Protein AF-A0A1H2KN28-F1 (afdb_monomer)

Nearest PDB structures (foldseek):
  9eh2-assembly1_y  TM=4.746E-01  e=4.791E-01  Homo sapiens
  6lzu-assembly1_A  TM=6.552E-01  e=3.028E+00  Vibrio harveyi 1DA3
  2rvn-assembly1_A  TM=3.209E-01  e=3.641E+00  Mus musculus
  6ubo-assembly1_B  TM=3.053E-01  e=3.871E+00  Escherichia coli K-12

Secondary structure (DSSP, 8-state):
-EE-TTT--EEEEEEPPTTSTTTT-EEEE-SSS--EET-EEEEEEETTEEEEEEPHHHHHHHS-SEEEEE----TT--HHHHHHHHHHHT-

Radius of gyration: 13.04 Å; Cα contacts (8 Å, |Δi|>4): 140; chains: 1; bounding box: 30×33×36 Å

Organism: NCBI:txid158898

pLDDT: mean 88.0, std 6.63, range [73.5, 96.81]

Mean predicted aligned error: 4.55 Å

Foldseek 3Di:
DAADPPPRFDWDWDADDDPDPRHLWIWIDSVPDDTHTPQFPDWDDDPQKIKTQGDPVNCVVVVHRIDIDRDDDPDPDDSVNVVVVVVVSHD

Structure (mmCIF, N/CA/C/O backbone):
data_AF-A0A1H2KN28-F1
#
_entry.id   AF-A0A1H2KN28-F1
#
loop_
_atom_site.group_PDB
_atom_site.id
_atom_site.type_symbol
_atom_site.label_atom_id
_atom_site.label_alt_id
_atom_site.label_comp_id
_atom_site.label_asym_id
_atom_site.label_entity_id
_atom_site.label_seq_id
_atom_site.pdbx_PDB_ins_code
_atom_site.Cartn_x
_atom_site.Cartn_y
_atom_site.Cartn_z
_atom_site.occupancy
_atom_site.B_iso_or_equiv
_atom_site.auth_seq_id
_atom_site.auth_comp_id
_atom_site.auth_asym_id
_atom_site.auth_atom_id
_atom_site.pdbx_PDB_model_num
ATOM 1 N N . MET A 1 1 ? 1.250 6.441 0.141 1.00 79.62 1 MET A N 1
ATOM 2 C CA . MET A 1 1 ? 2.151 6.050 1.245 1.00 79.62 1 MET A CA 1
ATOM 3 C C . MET A 1 1 ? 1.299 6.003 2.489 1.00 79.62 1 MET A C 1
ATOM 5 O O . MET A 1 1 ? 0.587 6.968 2.722 1.00 79.62 1 MET A O 1
ATOM 9 N N . PHE A 1 2 ? 1.342 4.894 3.212 1.00 78.62 2 PHE A N 1
ATOM 10 C CA . PHE A 1 2 ? 0.636 4.703 4.473 1.00 78.62 2 PHE A CA 1
ATOM 11 C C . PHE A 1 2 ? 1.691 4.639 5.573 1.00 78.62 2 PHE A C 1
ATOM 13 O O . PHE A 1 2 ? 2.682 3.919 5.419 1.00 78.62 2 PHE A O 1
ATOM 20 N N . ILE A 1 3 ? 1.516 5.447 6.614 1.00 78.19 3 ILE A N 1
ATOM 21 C CA . ILE A 1 3 ? 2.412 5.500 7.767 1.00 78.19 3 ILE A CA 1
ATOM 22 C C . ILE A 1 3 ? 1.597 5.052 8.968 1.00 78.19 3 ILE A C 1
ATOM 24 O O . ILE A 1 3 ? 0.489 5.537 9.177 1.00 78.19 3 ILE A O 1
ATOM 28 N N . ASP A 1 4 ? 2.145 4.106 9.715 1.00 74.81 4 ASP A N 1
ATOM 29 C CA . ASP A 1 4 ? 1.647 3.765 11.035 1.00 74.81 4 ASP A CA 1
ATOM 30 C C . ASP A 1 4 ? 2.205 4.773 12.048 1.00 74.81 4 ASP A C 1
ATOM 32 O O . ASP A 1 4 ? 3.421 4.865 12.224 1.00 74.81 4 ASP A O 1
ATOM 36 N N . ASP A 1 5 ? 1.336 5.559 12.684 1.00 74.50 5 ASP A N 1
ATOM 37 C CA . ASP A 1 5 ? 1.758 6.658 13.565 1.00 74.50 5 ASP A CA 1
ATOM 38 C C . ASP A 1 5 ? 2.443 6.172 14.856 1.00 74.50 5 ASP A C 1
ATOM 40 O O . ASP A 1 5 ? 3.213 6.920 15.462 1.00 74.50 5 ASP A O 1
ATOM 44 N N . GLU A 1 6 ? 2.204 4.925 15.280 1.00 76.00 6 GLU A N 1
ATOM 45 C CA . GLU A 1 6 ? 2.795 4.358 16.497 1.00 76.00 6 GLU A CA 1
ATOM 46 C C . GLU A 1 6 ? 4.224 3.847 16.259 1.00 76.00 6 GLU A C 1
ATOM 48 O O . GLU A 1 6 ? 5.147 4.154 17.018 1.00 76.00 6 GLU A O 1
ATOM 53 N N . SER A 1 7 ? 4.426 3.072 15.195 1.00 74.69 7 SER A N 1
ATOM 54 C CA . SER A 1 7 ? 5.695 2.404 14.884 1.00 74.69 7 SER A CA 1
ATOM 55 C C . SER A 1 7 ? 6.554 3.144 13.859 1.00 74.69 7 SER A C 1
ATOM 57 O O . SER A 1 7 ? 7.714 2.774 13.653 1.00 74.69 7 SER A O 1
ATOM 59 N N . LEU A 1 8 ? 6.000 4.165 13.194 1.00 76.06 8 LEU A N 1
ATOM 60 C CA . LEU A 1 8 ? 6.565 4.820 12.007 1.00 76.06 8 LEU A CA 1
ATOM 61 C C . LEU A 1 8 ? 6.838 3.841 10.852 1.00 76.06 8 LEU A C 1
ATOM 63 O O . LEU A 1 8 ? 7.589 4.157 9.921 1.00 76.06 8 LEU A O 1
ATOM 67 N N . ALA A 1 9 ? 6.245 2.644 10.899 1.00 73.50 9 ALA A N 1
ATOM 68 C CA . ALA A 1 9 ? 6.342 1.682 9.821 1.00 73.50 9 ALA A CA 1
ATOM 69 C C . ALA A 1 9 ? 5.654 2.244 8.577 1.00 73.50 9 ALA A C 1
ATOM 71 O O . ALA A 1 9 ? 4.591 2.861 8.632 1.00 73.50 9 ALA A O 1
ATOM 72 N N . CYS A 1 10 ? 6.292 2.028 7.433 1.00 84.25 10 CYS A N 1
ATOM 73 C CA . CYS A 1 10 ? 5.865 2.602 6.173 1.00 84.25 10 CYS A CA 1
ATOM 74 C C . CYS A 1 10 ? 5.447 1.490 5.216 1.00 84.25 10 CYS A C 1
ATOM 76 O O . CYS A 1 10 ? 6.182 0.522 5.016 1.00 84.25 10 CYS A O 1
ATOM 78 N N . PHE A 1 11 ? 4.284 1.652 4.593 1.00 87.81 11 PHE A N 1
ATOM 79 C CA . PHE A 1 11 ? 3.843 0.847 3.463 1.00 87.81 11 PHE A CA 1
ATOM 80 C C . PHE A 1 11 ? 3.667 1.756 2.248 1.00 87.81 11 PHE A C 1
ATOM 82 O O . PHE A 1 11 ? 2.829 2.665 2.210 1.00 87.81 11 PHE A O 1
ATOM 89 N N . GLN A 1 12 ? 4.499 1.540 1.234 1.00 91.06 12 GLN A N 1
ATOM 90 C CA . GLN A 1 12 ? 4.483 2.326 0.007 1.00 91.06 12 G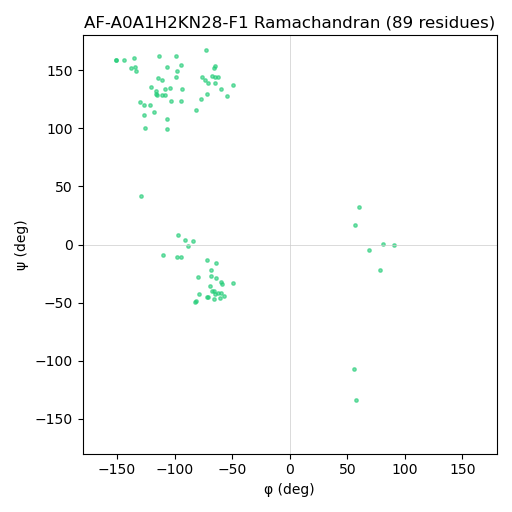LN A CA 1
ATOM 91 C C . GLN A 1 12 ? 4.086 1.439 -1.159 1.00 91.06 12 GLN A C 1
ATOM 93 O O . GLN A 1 12 ? 4.706 0.405 -1.377 1.00 91.06 12 GLN A O 1
ATOM 98 N N . ILE A 1 13 ? 3.091 1.888 -1.923 1.00 91.56 13 ILE A N 1
ATOM 99 C CA . ILE A 1 13 ? 2.778 1.375 -3.255 1.00 91.56 13 ILE A CA 1
ATOM 100 C C . ILE A 1 13 ? 3.320 2.406 -4.240 1.00 91.56 13 ILE A C 1
ATOM 102 O O . ILE A 1 13 ? 2.981 3.588 -4.145 1.00 91.56 13 ILE A O 1
ATOM 106 N N . GLN A 1 14 ? 4.186 1.976 -5.147 1.00 88.81 14 GLN A N 1
ATOM 107 C CA . GLN A 1 14 ? 4.833 2.841 -6.130 1.00 88.81 14 GLN A CA 1
ATOM 108 C C . GLN A 1 14 ? 4.757 2.191 -7.504 1.00 88.81 14 GLN A C 1
ATOM 110 O O . GLN A 1 14 ? 4.770 0.968 -7.601 1.00 88.81 14 GLN A O 1
ATOM 115 N N . ARG A 1 15 ? 4.695 3.000 -8.561 1.00 85.94 15 ARG A N 1
ATOM 116 C CA . ARG A 1 15 ? 4.933 2.534 -9.930 1.00 85.94 15 ARG A CA 1
ATOM 117 C C . ARG A 1 15 ? 6.348 2.861 -10.347 1.00 85.94 15 ARG A C 1
ATOM 119 O O . ARG A 1 15 ? 6.867 3.916 -9.980 1.00 85.94 15 ARG A O 1
ATOM 126 N N . ASP A 1 16 ? 6.940 1.959 -11.118 1.00 79.69 16 ASP A N 1
ATOM 127 C CA . ASP A 1 16 ? 8.229 2.230 -11.730 1.00 79.69 16 ASP A CA 1
ATOM 128 C C . ASP A 1 16 ? 8.108 3.369 -12.752 1.00 79.69 16 ASP A C 1
ATOM 130 O O . ASP A 1 16 ? 7.045 3.607 -13.340 1.00 79.69 16 ASP A O 1
ATOM 134 N N . LEU A 1 17 ? 9.204 4.095 -12.952 1.00 75.06 17 LEU A N 1
ATOM 135 C CA . LEU A 1 17 ? 9.223 5.224 -13.876 1.00 75.06 17 LEU A CA 1
ATOM 136 C C . LEU A 1 17 ? 9.067 4.741 -15.322 1.00 75.06 17 LEU A C 1
ATOM 138 O O . LEU A 1 17 ? 9.601 3.702 -15.724 1.00 75.06 17 LEU A O 1
ATOM 142 N N . THR A 1 18 ? 8.379 5.542 -16.136 1.00 75.31 18 THR A N 1
ATOM 143 C CA . THR A 1 18 ? 8.267 5.296 -17.575 1.00 75.31 18 THR A CA 1
ATOM 144 C C . THR A 1 18 ? 9.660 5.164 -18.200 1.00 75.31 18 THR A C 1
ATOM 146 O O . THR A 1 18 ? 10.518 6.025 -18.010 1.00 75.31 18 THR A O 1
ATOM 149 N N . GLY A 1 19 ? 9.887 4.079 -18.949 1.00 74.06 19 GLY A N 1
ATOM 150 C CA . GLY A 1 19 ? 11.179 3.776 -19.580 1.00 74.06 19 GLY A CA 1
ATOM 151 C C . GLY A 1 19 ? 12.141 2.930 -18.734 1.00 74.06 19 GLY A C 1
ATOM 152 O O . GLY A 1 19 ? 13.230 2.607 -19.208 1.00 74.06 19 GLY A O 1
ATOM 153 N N . GLY A 1 20 ? 11.756 2.550 -17.511 1.00 78.25 20 GLY A N 1
ATOM 154 C CA . GLY A 1 20 ? 12.491 1.588 -16.691 1.00 78.25 20 GLY A CA 1
ATOM 155 C C . GLY A 1 20 ? 12.363 0.134 -17.183 1.00 78.25 20 GLY A C 1
ATOM 156 O O . GLY A 1 20 ? 11.495 -0.183 -17.998 1.00 78.25 20 GLY A O 1
ATOM 157 N N . PRO A 1 21 ? 13.194 -0.789 -16.664 1.00 79.69 21 PRO A N 1
ATOM 158 C CA . PRO A 1 21 ? 13.163 -2.209 -17.035 1.00 79.69 21 PRO A CA 1
ATOM 159 C C . PRO A 1 21 ? 11.858 -2.924 -16.645 1.00 79.69 21 PRO A C 1
ATOM 161 O O . PRO A 1 21 ? 11.599 -4.016 -17.144 1.00 79.69 21 PRO A O 1
ATOM 164 N N . ARG A 1 22 ? 11.060 -2.320 -15.756 1.00 79.56 22 ARG A N 1
ATOM 165 C CA . ARG A 1 22 ? 9.723 -2.761 -15.332 1.00 79.56 22 ARG A CA 1
ATOM 166 C C . ARG A 1 22 ? 8.708 -1.622 -15.442 1.00 79.56 22 ARG A C 1
ATOM 168 O O . ARG A 1 22 ? 7.918 -1.392 -14.531 1.00 79.56 22 ARG A O 1
ATOM 175 N N . ALA A 1 23 ? 8.799 -0.854 -16.530 1.00 77.50 23 ALA A N 1
ATOM 176 C CA . ALA A 1 23 ? 7.890 0.256 -16.792 1.00 77.50 23 ALA A CA 1
ATOM 177 C C . ALA A 1 23 ? 6.429 -0.184 -16.613 1.00 77.50 23 ALA A C 1
ATOM 179 O O . ALA A 1 23 ? 6.044 -1.274 -17.032 1.00 77.50 23 ALA A O 1
ATOM 180 N N . ASP A 1 24 ? 5.650 0.677 -15.963 1.00 75.62 24 ASP A N 1
ATOM 181 C CA . ASP A 1 24 ? 4.232 0.483 -15.655 1.00 75.62 24 ASP A CA 1
ATOM 182 C C . ASP A 1 24 ? 3.908 -0.609 -14.617 1.00 75.62 24 ASP A C 1
ATOM 184 O O . ASP A 1 24 ? 2.756 -0.697 -14.191 1.00 75.62 24 ASP A O 1
ATOM 188 N N . GLU A 1 25 ? 4.889 -1.374 -14.123 1.00 86.50 25 GLU A N 1
ATOM 189 C CA . GLU A 1 25 ? 4.679 -2.273 -12.986 1.00 86.50 25 GLU A CA 1
ATOM 190 C C . GLU A 1 25 ? 4.639 -1.494 -11.665 1.00 86.50 25 GLU A C 1
ATOM 192 O O . GLU A 1 25 ? 5.389 -0.536 -11.448 1.00 86.50 25 GLU A O 1
ATOM 197 N N . TYR A 1 26 ? 3.790 -1.948 -10.741 1.00 91.25 26 TYR A N 1
ATOM 198 C CA . TYR A 1 26 ? 3.801 -1.465 -9.367 1.00 91.25 26 TYR A CA 1
ATOM 199 C C . TYR A 1 26 ? 4.655 -2.364 -8.461 1.00 91.25 26 TYR A C 1
ATOM 201 O O . TYR A 1 26 ? 4.813 -3.571 -8.679 1.00 91.25 26 TYR A O 1
ATOM 209 N N . CYS A 1 27 ? 5.161 -1.781 -7.382 1.00 92.00 27 CYS A N 1
ATOM 210 C CA . CYS A 1 27 ? 5.839 -2.487 -6.313 1.00 92.00 27 CYS A CA 1
ATOM 21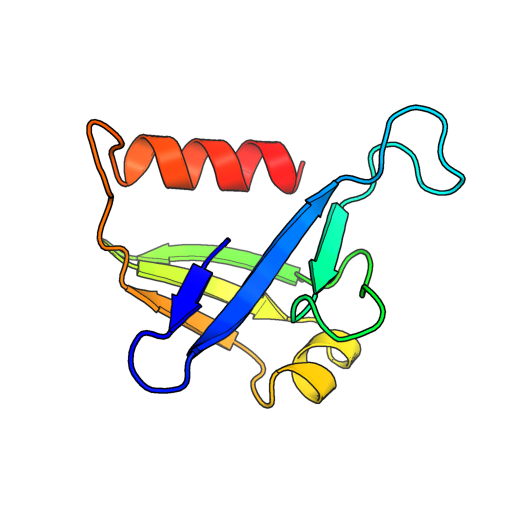1 C C . CYS A 1 27 ? 5.384 -2.004 -4.935 1.00 92.00 27 CYS A C 1
ATOM 213 O O . CYS A 1 27 ? 4.828 -0.913 -4.785 1.00 92.00 27 CYS A O 1
ATOM 215 N N . VAL A 1 28 ? 5.628 -2.848 -3.931 1.00 92.69 28 VAL A N 1
ATOM 216 C CA . VAL A 1 28 ? 5.487 -2.504 -2.516 1.00 92.69 28 VAL A CA 1
ATOM 217 C C . VAL A 1 28 ? 6.850 -2.440 -1.836 1.00 92.69 28 VAL A C 1
ATOM 219 O O . VAL A 1 28 ? 7.732 -3.252 -2.127 1.00 92.69 28 VAL A O 1
ATOM 222 N N . THR A 1 29 ? 7.037 -1.489 -0.924 1.00 90.25 29 THR A N 1
ATOM 223 C CA . THR A 1 29 ? 8.275 -1.340 -0.144 1.00 90.25 29 THR A CA 1
ATOM 224 C C . THR A 1 29 ? 8.008 -0.727 1.229 1.00 90.25 29 THR A C 1
ATOM 226 O O . THR A 1 29 ? 6.998 -0.053 1.439 1.00 90.25 29 THR A O 1
ATOM 229 N N . THR A 1 30 ? 8.942 -0.953 2.156 1.00 87.56 30 THR A N 1
ATOM 230 C CA . THR A 1 30 ? 9.021 -0.246 3.443 1.00 87.56 30 THR A CA 1
ATOM 231 C C . THR A 1 30 ? 9.749 1.101 3.346 1.00 87.56 30 THR A C 1
ATOM 233 O O . THR A 1 30 ? 10.027 1.729 4.363 1.00 87.56 30 THR A O 1
ATOM 236 N N . GLY A 1 31 ? 10.161 1.522 2.145 1.00 81.62 31 GLY A N 1
ATOM 237 C CA . GLY A 1 31 ? 10.986 2.713 1.906 1.00 81.62 31 GLY A CA 1
ATOM 238 C C . GLY A 1 31 ? 12.480 2.513 2.206 1.00 81.62 31 GLY A C 1
ATOM 239 O O . GLY A 1 31 ? 13.315 3.215 1.645 1.00 81.62 31 GLY A O 1
ATOM 240 N N . ALA A 1 32 ? 12.829 1.520 3.032 1.00 81.31 32 ALA A N 1
ATOM 241 C CA . ALA A 1 32 ? 14.210 1.156 3.369 1.00 81.31 32 ALA A CA 1
ATOM 242 C C . ALA A 1 32 ? 14.663 -0.193 2.773 1.00 81.31 32 ALA A C 1
ATOM 244 O O . ALA A 1 32 ? 15.839 -0.547 2.859 1.00 81.31 32 ALA A O 1
ATOM 245 N N . SER A 1 33 ? 13.743 -0.966 2.190 1.00 81.00 33 SER A N 1
ATOM 246 C CA . SER A 1 33 ? 14.004 -2.306 1.653 1.00 81.00 33 SER A CA 1
ATOM 247 C C . SER A 1 33 ? 13.860 -2.368 0.133 1.00 81.00 33 SER A C 1
ATOM 249 O O . SER A 1 33 ? 13.261 -1.496 -0.503 1.00 81.00 33 SER A O 1
ATOM 251 N N . ALA A 1 34 ? 14.424 -3.425 -0.460 1.00 86.38 34 ALA A N 1
ATOM 252 C CA . ALA A 1 34 ? 14.260 -3.689 -1.882 1.00 86.38 34 ALA A CA 1
ATOM 253 C C . ALA A 1 34 ? 12.767 -3.875 -2.227 1.00 86.38 34 ALA A C 1
ATOM 255 O O . ALA A 1 34 ? 12.079 -4.632 -1.535 1.00 86.38 34 ALA A O 1
ATOM 256 N N . PRO A 1 35 ? 12.273 -3.239 -3.303 1.00 90.50 35 PRO A N 1
ATOM 257 C CA . PRO A 1 35 ? 10.868 -3.309 -3.674 1.00 90.50 35 PRO A CA 1
ATOM 258 C C . PRO A 1 35 ? 10.448 -4.726 -4.079 1.00 90.50 35 PRO A C 1
ATOM 260 O O . PRO A 1 35 ? 11.194 -5.468 -4.730 1.00 90.50 35 PRO A O 1
ATOM 263 N N . ILE A 1 36 ? 9.215 -5.089 -3.729 1.00 92.69 36 ILE A N 1
ATOM 264 C CA . ILE A 1 36 ? 8.567 -6.334 -4.142 1.00 92.69 36 ILE A CA 1
ATOM 265 C C . ILE A 1 36 ? 7.508 -5.993 -5.187 1.00 92.69 36 ILE A C 1
ATOM 267 O O . ILE A 1 36 ? 6.469 -5.416 -4.880 1.00 92.69 36 ILE A O 1
ATOM 271 N N . TYR A 1 37 ? 7.786 -6.357 -6.433 1.00 92.00 37 TYR A N 1
ATOM 272 C CA . TYR A 1 37 ? 6.865 -6.176 -7.553 1.00 92.00 37 TYR A CA 1
ATOM 273 C C . TYR A 1 37 ? 5.722 -7.188 -7.479 1.00 92.00 37 TYR A C 1
ATOM 275 O O . TYR A 1 37 ? 5.946 -8.337 -7.085 1.00 92.00 37 TYR A O 1
ATOM 283 N N . GLY A 1 38 ? 4.507 -6.749 -7.822 1.00 91.81 38 GLY A N 1
ATOM 284 C CA . GLY A 1 38 ? 3.308 -7.591 -7.739 1.00 91.81 38 GLY A CA 1
ATOM 285 C C . GLY A 1 38 ? 3.021 -8.095 -6.319 1.00 91.81 38 GLY A C 1
ATOM 286 O O . GLY A 1 38 ? 2.584 -9.226 -6.133 1.00 91.81 38 GLY A O 1
ATOM 287 N N . GLY A 1 39 ? 3.364 -7.301 -5.299 1.00 93.56 39 GLY A N 1
ATOM 288 C CA . GLY A 1 39 ? 3.322 -7.731 -3.901 1.00 93.56 39 GLY A CA 1
ATOM 289 C C . GLY A 1 39 ? 1.919 -7.897 -3.312 1.00 93.56 39 GLY A C 1
ATOM 290 O O . GLY A 1 39 ? 1.809 -8.519 -2.255 1.00 93.56 39 GLY A O 1
ATOM 291 N N . ILE A 1 40 ? 0.883 -7.388 -3.983 1.00 95.44 40 ILE A N 1
ATOM 292 C CA . ILE A 1 40 ? -0.515 -7.396 -3.537 1.00 95.44 40 ILE A CA 1
ATOM 293 C C . ILE A 1 40 ? -1.300 -8.395 -4.395 1.00 95.44 40 ILE A C 1
ATOM 295 O O . ILE A 1 40 ? -1.242 -8.350 -5.622 1.00 95.44 40 ILE A O 1
ATOM 299 N N . VAL A 1 41 ? -2.021 -9.304 -3.742 1.00 95.75 41 VAL A N 1
ATOM 300 C CA . VAL A 1 41 ? -2.918 -10.275 -4.391 1.00 95.75 41 VAL A CA 1
ATOM 301 C C . VAL A 1 41 ? -4.262 -9.624 -4.692 1.00 95.75 41 VAL A C 1
ATOM 303 O O . VAL A 1 41 ? -4.758 -9.697 -5.811 1.00 95.75 41 VAL A O 1
ATOM 306 N N . GLU A 1 42 ? -4.831 -8.974 -3.684 1.00 95.44 42 GLU A N 1
ATOM 307 C CA . GLU A 1 42 ? -6.097 -8.258 -3.756 1.00 95.44 42 GLU A CA 1
ATOM 308 C C . GLU A 1 42 ? -6.090 -7.109 -2.750 1.00 95.44 42 GLU A C 1
ATOM 310 O O . GLU A 1 42 ? -5.332 -7.113 -1.774 1.00 95.44 42 GLU A O 1
ATOM 315 N N . TRP A 1 43 ? -6.944 -6.122 -2.990 1.00 96.25 43 TRP A N 1
ATOM 316 C CA . TRP A 1 43 ? -7.195 -5.056 -2.037 1.00 96.25 43 TRP A CA 1
ATOM 317 C C . TRP A 1 43 ? -8.694 -4.811 -1.929 1.00 96.25 43 TRP A C 1
ATOM 319 O O . TRP A 1 43 ? -9.452 -5.061 -2.870 1.00 96.25 43 TRP A O 1
ATOM 329 N N . ARG A 1 44 ? -9.122 -4.314 -0.774 1.00 95.75 44 ARG A N 1
ATOM 330 C CA . ARG A 1 44 ? -10.501 -3.887 -0.560 1.00 95.75 44 ARG A CA 1
ATOM 331 C C . ARG A 1 44 ? -10.554 -2.671 0.343 1.00 95.75 44 ARG A C 1
ATOM 333 O O . ARG A 1 44 ? -9.643 -2.414 1.128 1.00 95.75 44 ARG A O 1
ATOM 340 N N . ARG A 1 45 ? -11.670 -1.958 0.256 1.00 94.12 45 ARG A N 1
ATOM 341 C CA . ARG A 1 45 ? -12.058 -0.938 1.223 1.00 94.12 45 ARG A CA 1
ATOM 342 C C . ARG A 1 45 ? -13.150 -1.485 2.131 1.00 94.12 45 ARG A C 1
ATOM 344 O O . ARG A 1 45 ? -14.116 -2.069 1.642 1.00 94.12 45 ARG A O 1
ATOM 351 N N . VAL A 1 46 ? -13.009 -1.246 3.428 1.00 93.81 46 VAL A N 1
ATOM 352 C CA . VAL A 1 46 ? -14.015 -1.541 4.450 1.00 93.81 46 VAL A CA 1
ATOM 353 C C . VAL A 1 46 ? -14.257 -0.248 5.217 1.00 93.81 46 VAL A C 1
ATOM 355 O O . VAL A 1 46 ? -13.444 0.123 6.049 1.00 93.81 46 VAL A O 1
ATOM 358 N N . GLU A 1 47 ? -15.338 0.465 4.895 1.00 90.75 47 GLU A N 1
ATOM 359 C CA . GLU A 1 47 ? -15.658 1.774 5.491 1.00 90.75 47 GLU A CA 1
ATOM 360 C C . GLU A 1 47 ? -14.510 2.795 5.329 1.00 90.75 47 GLU A C 1
ATOM 362 O O . GLU A 1 47 ? -14.280 3.288 4.217 1.00 90.75 47 GLU A O 1
ATOM 367 N N . ASP A 1 48 ? -13.799 3.102 6.412 1.00 90.62 48 ASP A N 1
ATOM 368 C CA . ASP A 1 48 ? -12.664 4.025 6.512 1.00 90.62 48 ASP A CA 1
ATOM 369 C C . ASP A 1 48 ? -11.291 3.333 6.450 1.00 90.62 48 ASP A C 1
ATOM 371 O O . ASP A 1 48 ? -10.247 3.966 6.614 1.00 90.62 48 ASP A O 1
ATOM 375 N N . ARG A 1 49 ? -11.281 2.033 6.157 1.00 92.19 49 ARG A N 1
ATOM 376 C CA . ARG A 1 49 ? -10.091 1.188 6.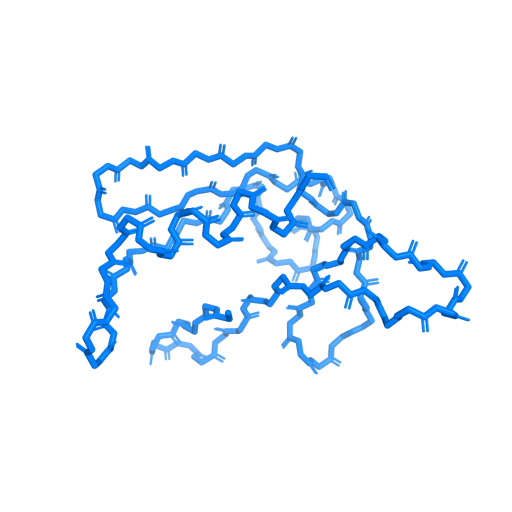157 1.00 92.19 49 ARG A CA 1
ATOM 377 C C . ARG A 1 49 ? -9.751 0.680 4.772 1.00 92.19 49 ARG A C 1
ATOM 379 O O . ARG A 1 49 ? -10.635 0.300 3.998 1.00 92.19 49 ARG A O 1
ATOM 386 N N . LEU A 1 50 ? -8.457 0.590 4.490 1.00 93.56 50 LEU A N 1
ATOM 387 C CA . LEU A 1 50 ? -7.938 -0.159 3.351 1.00 93.56 50 LEU A CA 1
ATOM 388 C C . LEU A 1 50 ? -7.248 -1.420 3.822 1.00 93.56 50 LEU A C 1
ATOM 390 O O . LEU A 1 50 ? -6.417 -1.385 4.727 1.00 93.56 50 LEU A O 1
ATOM 394 N N . GLU A 1 51 ? -7.567 -2.518 3.152 1.00 95.12 51 GLU A N 1
ATOM 395 C CA . GLU A 1 51 ? -6.951 -3.807 3.399 1.00 95.12 51 GLU A CA 1
ATOM 396 C C . GLU A 1 51 ? -6.260 -4.318 2.140 1.00 95.12 51 GLU A C 1
ATOM 398 O O . GLU A 1 51 ? -6.814 -4.255 1.040 1.00 95.12 51 GLU A O 1
ATOM 403 N N . PHE A 1 52 ? -5.049 -4.839 2.319 1.00 95.75 52 PHE A N 1
ATOM 404 C CA . PHE A 1 52 ? -4.201 -5.358 1.254 1.00 95.75 52 PHE A CA 1
ATOM 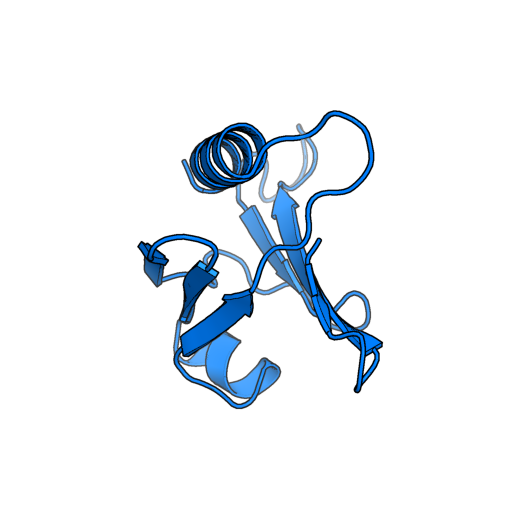405 C C . PHE A 1 52 ? -3.777 -6.781 1.597 1.00 95.75 52 PHE A C 1
ATOM 407 O O . PHE A 1 52 ? -2.980 -6.987 2.515 1.00 95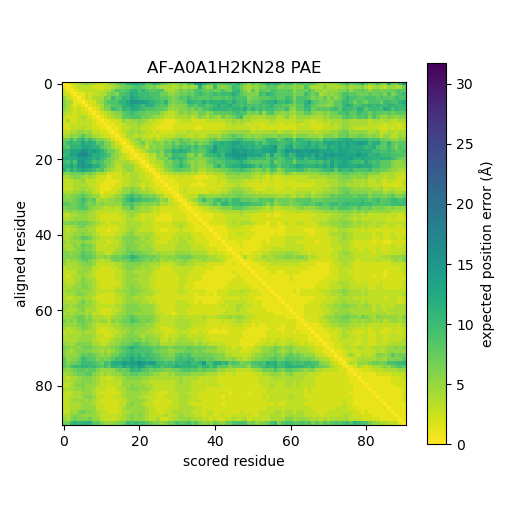.75 52 PHE A O 1
ATOM 414 N N . ALA A 1 53 ? -4.276 -7.758 0.843 1.00 96.69 53 ALA A N 1
ATOM 415 C CA . ALA A 1 53 ? -3.791 -9.126 0.933 1.00 96.69 53 ALA A CA 1
ATOM 416 C C . ALA A 1 53 ? -2.456 -9.230 0.193 1.00 96.69 53 ALA A C 1
ATOM 418 O O . ALA A 1 53 ? -2.338 -8.866 -0.982 1.00 96.69 53 ALA A O 1
ATOM 419 N N . LEU A 1 54 ? -1.434 -9.722 0.879 1.00 96.25 54 LEU A N 1
ATOM 420 C CA . LEU A 1 54 ? -0.072 -9.767 0.374 1.00 96.25 54 LEU A CA 1
ATOM 421 C C . LEU A 1 54 ? 0.274 -11.136 -0.212 1.00 96.25 54 LEU A C 1
ATOM 423 O O . LEU A 1 54 ? -0.174 -12.188 0.237 1.00 96.25 54 LEU A O 1
ATOM 427 N N . THR A 1 55 ? 1.152 -11.139 -1.213 1.00 96.81 55 THR A N 1
ATOM 428 C CA . THR A 1 55 ? 1.804 -12.380 -1.647 1.00 96.81 55 THR A CA 1
ATOM 429 C C . THR A 1 55 ? 2.696 -12.919 -0.530 1.00 96.81 55 THR A C 1
ATOM 431 O O . THR A 1 55 ? 3.302 -12.149 0.211 1.00 96.81 55 THR A O 1
ATOM 434 N N . ARG A 1 56 ? 2.935 -14.237 -0.496 1.00 95.62 56 ARG A N 1
ATOM 435 C CA . ARG A 1 56 ? 3.833 -14.877 0.490 1.00 95.62 56 ARG A CA 1
ATOM 436 C C . ARG A 1 56 ? 5.203 -14.196 0.626 1.00 95.62 56 ARG A C 1
ATOM 438 O O . ARG A 1 56 ? 5.808 -14.222 1.696 1.00 95.62 56 ARG A O 1
ATOM 445 N N . ARG A 1 57 ? 5.739 -13.638 -0.466 1.00 94.00 57 ARG A N 1
ATOM 446 C CA . ARG A 1 57 ? 7.019 -12.917 -0.447 1.00 94.00 57 ARG A CA 1
ATOM 447 C C . ARG A 1 57 ? 6.891 -11.573 0.272 1.00 94.00 57 ARG A C 1
ATOM 449 O O . ARG A 1 57 ? 7.758 -11.267 1.083 1.00 94.00 57 ARG A O 1
ATOM 456 N N . ALA A 1 58 ? 5.841 -10.807 -0.017 1.00 93.50 58 ALA A N 1
ATOM 457 C CA . ALA A 1 58 ? 5.565 -9.537 0.646 1.00 93.50 58 ALA A CA 1
ATOM 458 C C . ALA A 1 58 ? 5.197 -9.734 2.124 1.00 93.50 58 ALA A C 1
ATOM 460 O O . ALA A 1 58 ? 5.735 -9.026 2.969 1.00 93.50 58 ALA A O 1
ATOM 461 N N . SER A 1 59 ? 4.421 -10.764 2.468 1.00 93.44 59 SER A N 1
ATOM 462 C CA . SER A 1 59 ? 4.059 -11.057 3.863 1.00 93.44 59 SER A CA 1
ATOM 463 C C . SER A 1 59 ? 5.266 -11.312 4.761 1.00 93.44 59 SER A C 1
ATOM 465 O O . SER A 1 59 ? 5.277 -10.937 5.923 1.00 93.44 59 SER A O 1
ATOM 467 N N . ARG A 1 60 ? 6.345 -11.895 4.223 1.00 91.81 60 ARG A N 1
ATOM 468 C CA . ARG A 1 60 ? 7.598 -12.072 4.979 1.00 91.81 60 ARG A CA 1
ATOM 469 C C . ARG A 1 60 ? 8.315 -10.759 5.288 1.00 91.81 60 ARG A C 1
ATOM 471 O O . ARG A 1 60 ? 9.078 -10.723 6.244 1.00 91.81 60 ARG A O 1
ATOM 478 N N . LEU A 1 61 ? 8.130 -9.733 4.457 1.00 89.75 61 LEU A N 1
ATOM 479 C CA . LEU A 1 61 ? 8.725 -8.415 4.670 1.00 89.75 61 LEU A CA 1
ATOM 480 C C . LEU A 1 61 ? 7.941 -7.627 5.723 1.00 89.75 61 LEU A C 1
ATOM 482 O O . LEU A 1 61 ? 8.553 -6.990 6.572 1.00 89.75 61 LEU A O 1
ATOM 486 N N . PHE A 1 62 ? 6.610 -7.686 5.660 1.00 87.56 62 PHE A N 1
ATOM 487 C CA . PHE A 1 62 ? 5.731 -6.905 6.534 1.00 87.56 62 PHE A CA 1
ATOM 488 C C . PHE A 1 62 ? 5.268 -7.653 7.793 1.00 87.56 62 PHE A C 1
ATOM 490 O O . PHE A 1 62 ? 4.731 -7.032 8.698 1.00 87.56 62 PHE A O 1
ATOM 497 N N . GLY A 1 63 ? 5.501 -8.964 7.878 1.00 89.12 63 GLY A N 1
ATOM 498 C CA . GLY A 1 63 ? 5.149 -9.784 9.040 1.00 89.12 63 GLY A CA 1
ATOM 499 C 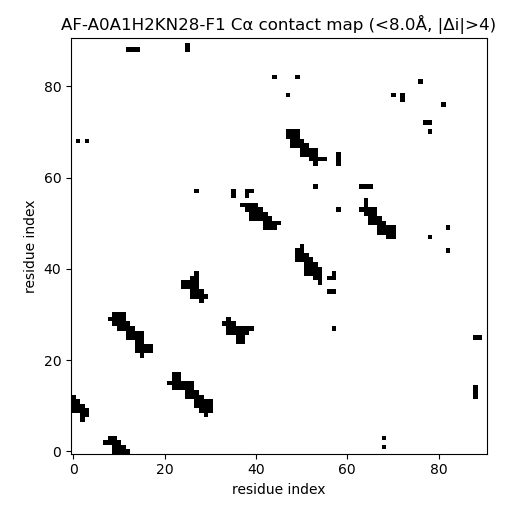C . GLY A 1 63 ? 3.686 -10.232 9.095 1.00 89.12 63 GLY A C 1
ATOM 500 O O . GLY A 1 63 ? 3.338 -10.960 10.019 1.00 89.12 63 GLY A O 1
ATOM 501 N N . ASP A 1 64 ? 2.865 -9.859 8.109 1.00 91.44 64 ASP A N 1
ATOM 502 C CA . ASP A 1 64 ? 1.439 -10.191 8.042 1.00 91.44 64 ASP A CA 1
ATOM 503 C C . ASP A 1 64 ? 1.013 -10.588 6.617 1.00 91.44 64 ASP A C 1
ATOM 505 O O . ASP A 1 64 ? 1.608 -10.171 5.619 1.00 91.44 64 ASP A O 1
ATOM 509 N N . GLU A 1 65 ? -0.016 -11.421 6.513 1.00 94.00 65 GLU A N 1
ATOM 510 C CA . GLU A 1 65 ? -0.663 -11.791 5.255 1.00 94.00 65 GLU A CA 1
ATOM 511 C C . GLU A 1 65 ? -1.641 -10.715 4.778 1.00 94.00 65 GLU A C 1
ATOM 513 O O . GLU A 1 65 ? -1.816 -10.558 3.568 1.00 94.00 65 GLU A O 1
ATOM 518 N N . VAL A 1 66 ? -2.220 -9.942 5.701 1.00 94.88 66 VAL A N 1
ATOM 519 C CA . VAL A 1 66 ? -3.127 -8.835 5.390 1.00 94.88 66 VAL A CA 1
ATOM 520 C C . VAL A 1 66 ? -2.682 -7.590 6.141 1.00 94.88 66 VAL A C 1
ATOM 522 O O . VAL A 1 66 ? -2.629 -7.578 7.365 1.00 94.88 66 VAL A O 1
ATOM 525 N N . LEU A 1 67 ? -2.408 -6.513 5.408 1.00 91.81 67 LEU A N 1
ATOM 526 C CA . LEU A 1 67 ? -2.204 -5.201 6.018 1.00 91.81 67 LEU A CA 1
ATOM 527 C C . LEU A 1 67 ? -3.516 -4.432 6.030 1.00 91.81 67 LEU A C 1
ATOM 529 O O . LEU A 1 67 ? -4.201 -4.377 5.013 1.00 91.81 67 LEU A O 1
ATOM 533 N N . SER A 1 68 ? -3.837 -3.829 7.169 1.00 91.69 68 SER A N 1
ATOM 534 C CA . SER A 1 68 ? -5.069 -3.082 7.410 1.00 91.69 68 SER A CA 1
ATOM 535 C C . SER A 1 68 ? -4.713 -1.693 7.923 1.00 91.69 68 SER A C 1
ATOM 537 O O . SER A 1 68 ? -4.119 -1.576 8.991 1.00 91.69 68 SER A O 1
ATOM 539 N N . PHE A 1 69 ? -5.124 -0.655 7.200 1.00 88.69 69 PHE A N 1
ATOM 540 C CA . PHE A 1 69 ? -4.859 0.738 7.553 1.00 88.69 69 PHE A CA 1
ATOM 541 C C . PHE A 1 69 ? -6.171 1.495 7.708 1.00 88.69 69 PHE A C 1
ATOM 543 O O . PHE A 1 69 ? -6.939 1.587 6.750 1.00 88.69 69 PHE A O 1
ATOM 550 N N . GLU A 1 70 ? -6.411 2.046 8.894 1.00 88.44 70 GLU A N 1
ATOM 551 C CA . GLU A 1 70 ? -7.425 3.082 9.091 1.00 88.44 70 GLU A CA 1
ATOM 552 C C . GLU A 1 70 ? -6.920 4.377 8.447 1.00 88.44 70 GLU A C 1
ATOM 554 O O . GLU A 1 70 ? -5.770 4.774 8.648 1.00 88.44 70 GLU A O 1
ATOM 559 N N . ILE A 1 71 ? -7.740 5.006 7.607 1.00 86.00 71 ILE A N 1
ATOM 560 C CA . ILE A 1 71 ? -7.330 6.203 6.880 1.00 86.00 71 ILE A CA 1
ATOM 561 C C . ILE A 1 71 ? -7.769 7.444 7.645 1.00 86.00 71 ILE A C 1
ATOM 563 O O . ILE A 1 71 ? -8.958 7.695 7.811 1.00 86.00 71 ILE A O 1
ATOM 567 N N . SER A 1 72 ? -6.800 8.298 7.962 1.00 86.62 72 SER A N 1
ATOM 568 C CA . SER A 1 72 ? -7.038 9.704 8.289 1.00 86.62 72 SER A CA 1
ATOM 569 C C . SER A 1 72 ? -6.575 10.576 7.117 1.00 86.62 72 SER A C 1
ATOM 571 O O . SER A 1 72 ? -5.369 10.783 6.959 1.00 86.62 72 SER A O 1
ATOM 573 N N . PRO A 1 73 ? -7.484 11.045 6.239 1.00 84.06 73 PRO A N 1
ATOM 574 C CA . PRO A 1 73 ? -7.105 11.907 5.129 1.00 84.06 73 PRO A CA 1
ATOM 575 C C . PRO A 1 73 ? -6.505 13.218 5.637 1.00 84.06 73 PRO A C 1
ATOM 577 O O . PRO A 1 73 ? -6.939 13.766 6.651 1.00 84.06 73 PRO A O 1
ATOM 580 N N . VAL A 1 74 ? -5.521 13.726 4.905 1.00 83.88 74 VAL A N 1
ATOM 581 C CA . VAL A 1 74 ? -4.921 15.041 5.142 1.00 83.88 74 VAL A CA 1
ATOM 582 C C . VAL A 1 74 ? -5.379 16.022 4.065 1.00 83.88 74 VAL A C 1
ATOM 584 O O . VAL A 1 74 ? -5.680 15.623 2.938 1.00 83.88 74 VAL A O 1
ATOM 587 N N . ASP A 1 75 ? -5.409 17.306 4.418 1.00 86.69 75 ASP A N 1
ATOM 588 C CA . ASP A 1 75 ? -5.850 18.406 3.554 1.00 86.69 75 ASP A CA 1
ATOM 589 C C . ASP A 1 75 ? -7.292 18.223 3.034 1.00 86.69 75 ASP A C 1
ATOM 591 O O . ASP A 1 75 ? -8.207 17.924 3.799 1.00 86.69 75 ASP A O 1
ATOM 595 N N . GLU A 1 76 ? -7.512 18.449 1.737 1.00 89.12 76 GLU A N 1
ATOM 596 C CA . GLU A 1 76 ? -8.818 18.351 1.074 1.00 89.12 76 GLU A CA 1
ATOM 597 C C . GLU A 1 76 ? -9.092 16.951 0.493 1.00 89.12 76 GLU A C 1
ATOM 599 O O . GLU A 1 76 ? -10.110 16.746 -0.168 1.00 89.12 76 GLU A O 1
ATOM 604 N N . ALA A 1 77 ? -8.193 15.982 0.701 1.00 89.44 77 ALA A N 1
ATOM 605 C CA . ALA A 1 77 ? -8.363 14.640 0.162 1.00 89.44 77 ALA A CA 1
ATOM 606 C C . ALA A 1 77 ? -9.490 13.893 0.883 1.00 89.44 77 ALA A C 1
ATOM 608 O O . ALA A 1 77 ? -9.597 13.916 2.108 1.00 89.44 77 ALA A O 1
ATOM 609 N N . THR A 1 78 ? -10.298 13.157 0.126 1.00 91.69 78 THR A N 1
ATOM 610 C CA . THR A 1 78 ? -11.286 12.238 0.693 1.00 91.69 78 THR A CA 1
ATOM 611 C C . THR A 1 78 ? -10.775 10.797 0.690 1.00 91.69 78 THR A C 1
ATOM 613 O O . THR A 1 78 ? -9.862 10.426 -0.051 1.00 91.69 78 THR A O 1
ATOM 616 N N . ILE A 1 79 ? -11.401 9.939 1.499 1.00 90.75 79 ILE A N 1
ATOM 617 C CA . ILE A 1 79 ? -11.155 8.487 1.466 1.00 90.75 79 ILE A CA 1
ATOM 618 C C . ILE A 1 79 ? -11.465 7.922 0.069 1.00 90.75 79 ILE A C 1
ATOM 620 O O . ILE A 1 79 ? 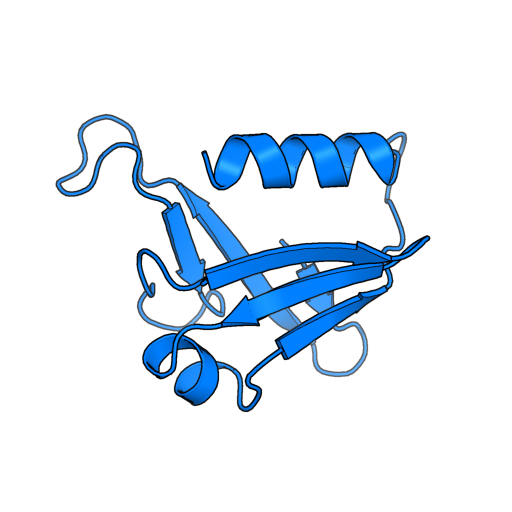-10.771 7.021 -0.405 1.00 90.75 79 ILE A O 1
ATOM 624 N N . ASP A 1 80 ? -12.467 8.478 -0.617 1.00 92.50 80 ASP A N 1
ATOM 625 C CA . ASP A 1 80 ? -12.830 8.095 -1.982 1.00 92.50 80 ASP A CA 1
ATOM 626 C C . ASP A 1 80 ? -11.704 8.430 -2.974 1.00 92.50 80 ASP A C 1
ATOM 628 O O . ASP A 1 80 ? -11.353 7.587 -3.803 1.00 92.50 80 ASP A O 1
ATOM 632 N N . ASP A 1 81 ? -11.075 9.604 -2.848 1.00 92.75 81 ASP A N 1
ATOM 633 C CA . ASP A 1 81 ? -9.931 10.000 -3.683 1.00 92.75 81 ASP A CA 1
ATOM 634 C C . ASP A 1 81 ? -8.733 9.068 -3.485 1.00 92.75 81 ASP A C 1
ATOM 636 O O . ASP A 1 81 ? -8.074 8.665 -4.451 1.00 92.75 81 ASP A O 1
ATOM 640 N N . ILE A 1 82 ? -8.467 8.689 -2.232 1.00 91.12 82 ILE A N 1
ATOM 641 C CA . ILE A 1 82 ? -7.384 7.770 -1.870 1.00 91.12 82 ILE A CA 1
ATOM 642 C C . ILE A 1 82 ? -7.663 6.379 -2.445 1.00 91.12 82 ILE A C 1
ATOM 6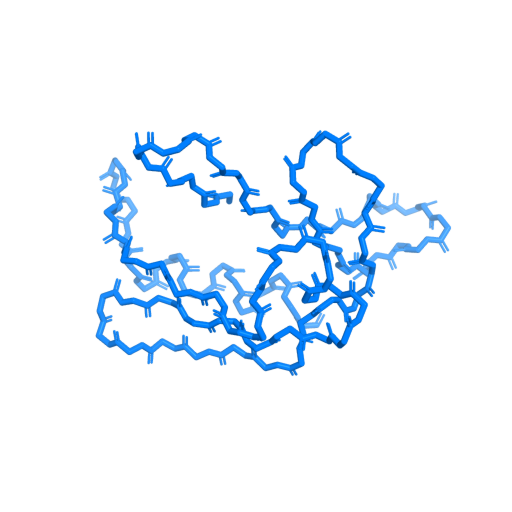44 O O . ILE A 1 82 ? -6.787 5.793 -3.085 1.00 91.12 82 ILE A O 1
ATOM 648 N N . ALA A 1 83 ? -8.885 5.866 -2.286 1.00 92.69 83 ALA A N 1
ATOM 649 C CA . ALA A 1 83 ? -9.289 4.582 -2.848 1.00 92.69 83 ALA A CA 1
ATOM 650 C C . ALA A 1 83 ? -9.171 4.578 -4.383 1.00 92.69 83 ALA A C 1
ATOM 652 O O . ALA A 1 83 ? -8.560 3.675 -4.950 1.00 92.69 83 ALA A O 1
ATOM 653 N N . ALA A 1 84 ? -9.656 5.624 -5.060 1.00 93.31 84 ALA A N 1
ATOM 654 C CA . ALA A 1 84 ? -9.530 5.774 -6.510 1.00 93.31 84 ALA A CA 1
ATOM 655 C C . ALA A 1 84 ? -8.067 5.902 -6.973 1.00 93.31 84 ALA A C 1
ATOM 657 O O . ALA A 1 84 ? -7.715 5.537 -8.099 1.00 93.31 84 ALA A O 1
ATOM 658 N N . HIS A 1 85 ? -7.189 6.446 -6.130 1.00 91.38 85 HIS A N 1
ATOM 659 C CA . HIS A 1 85 ? -5.759 6.488 -6.403 1.00 91.38 85 HIS A CA 1
ATOM 660 C C . HIS A 1 85 ? -5.113 5.100 -6.298 1.00 91.38 85 HIS A C 1
ATOM 662 O O . HIS A 1 85 ? -4.382 4.714 -7.210 1.00 91.38 85 HIS A O 1
ATOM 668 N N . VAL A 1 86 ? -5.426 4.332 -5.250 1.00 92.00 86 VAL A N 1
ATOM 669 C CA . VAL A 1 86 ? -4.980 2.934 -5.099 1.00 92.00 86 VAL A CA 1
ATOM 670 C C . VAL A 1 86 ? -5.432 2.094 -6.292 1.00 92.00 86 VAL A C 1
ATOM 672 O O . VAL A 1 86 ? -4.624 1.381 -6.885 1.00 92.00 86 VAL A O 1
ATOM 675 N N . ASP A 1 87 ? -6.683 2.260 -6.712 1.00 92.06 87 ASP A N 1
ATOM 676 C CA . ASP A 1 87 ? -7.254 1.539 -7.848 1.00 92.06 87 ASP A CA 1
ATOM 677 C C . ASP A 1 87 ? -6.486 1.805 -9.152 1.00 92.06 87 ASP A C 1
ATOM 679 O O . ASP A 1 87 ? -6.198 0.896 -9.927 1.00 92.06 87 ASP A O 1
ATOM 683 N N . ARG A 1 88 ? -6.096 3.063 -9.393 1.00 90.38 88 ARG A N 1
ATOM 684 C CA . ARG A 1 88 ? -5.267 3.431 -10.550 1.00 90.38 88 ARG A CA 1
ATOM 685 C C . ARG A 1 88 ? -3.843 2.895 -10.444 1.00 90.38 88 ARG A C 1
ATOM 687 O O . ARG A 1 88 ? -3.266 2.528 -11.463 1.00 90.38 88 ARG A O 1
ATOM 694 N N . LEU A 1 89 ? -3.269 2.855 -9.243 1.00 88.56 89 LEU A N 1
ATOM 695 C CA . LEU A 1 89 ? -1.913 2.350 -9.039 1.00 88.56 89 LEU A CA 1
ATOM 696 C C . LEU A 1 89 ? -1.807 0.856 -9.352 1.00 88.56 89 LEU A C 1
ATOM 698 O O . LEU A 1 89 ? -0.831 0.459 -9.985 1.00 88.56 89 LEU A O 1
ATOM 702 N N . LEU A 1 90 ? -2.805 0.062 -8.964 1.00 88.56 90 LEU A N 1
ATOM 703 C CA . LEU A 1 90 ? -2.770 -1.403 -9.046 1.00 88.56 90 LEU A CA 1
ATOM 704 C C . LEU A 1 90 ? -3.274 -1.993 -10.378 1.00 88.56 90 LEU A C 1
ATOM 706 O O . LEU A 1 90 ? -3.262 -3.213 -10.527 1.00 88.56 90 LEU A O 1
ATOM 710 N N . ARG A 1 91 ? -3.714 -1.152 -11.323 1.00 82.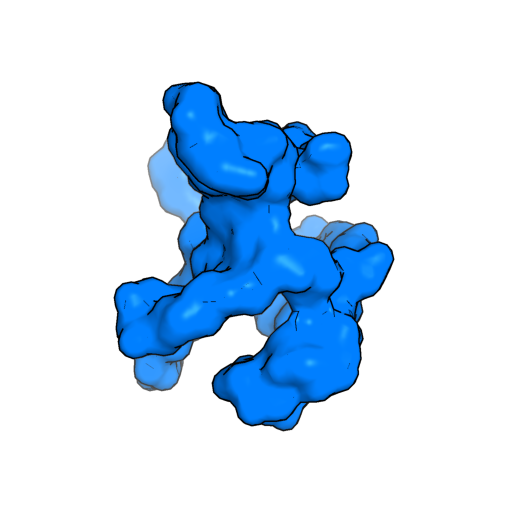81 91 ARG A N 1
ATOM 711 C CA . ARG A 1 91 ? -4.257 -1.567 -12.631 1.00 82.81 91 ARG A CA 1
ATOM 712 C C . ARG A 1 91 ? -3.249 -2.026 -13.680 1.00 82.81 91 ARG A C 1
ATOM 714 O O . ARG A 1 91 ? -2.096 -1.555 -13.672 1.00 82.81 91 ARG A O 1
#

Sequence (91 aa):
MFIDDESLACFQIQRDLTGGPRADEYCVTTGASAPIYGGIVEWRRVEDRLEFALTRRASRLFGDEVLSFEISPVDEATIDDIAAHVDRLLR

Solvent-accessible surface area (backbone atoms only — not comparable to full-atom values): 5436 Å² total; per-residue (Å²): 115,48,72,41,90,88,76,67,48,43,48,34,75,45,65,44,55,86,87,44,103,53,45,72,39,38,28,34,28,57,85,83,54,82,67,36,65,70,26,60,74,48,73,49,77,56,94,62,26,43,38,38,35,36,31,78,72,40,16,69,74,72,76,41,57,61,50,76,43,78,65,79,68,63,88,90,52,46,70,66,57,52,49,57,47,52,56,62,59,76,98